Protein AF-A0A401U3M8-F1 (afdb_monomer)

Sequence (161 aa):
MAIRQAIAAKANITYKILFNDAVAMTGGQPVDGPVSVQAIAHSVRAEGVSRIALVSDDPAHFSPADLPVGVTIHAREEMDAVQRELRDISGVTVLIYQQTCATEKRRRRKRGTIADPQRFAYINDLVCEGCGDCSVESNCLSVEPKETPFGRKRKINLSTC

Solvent-accessible surface area (backbone atoms only — not comparable to full-atom val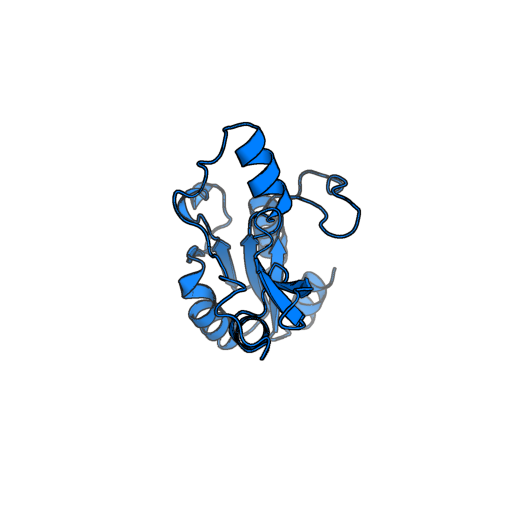ues): 9727 Å² total; per-residue (Å²): 113,67,69,52,50,39,49,77,68,63,35,74,47,69,48,76,45,80,45,48,96,47,38,82,89,73,83,59,46,77,60,92,62,93,83,42,74,48,57,51,48,42,51,46,48,74,62,63,47,73,43,41,38,39,31,18,85,60,45,86,80,58,58,74,87,71,41,52,89,79,57,46,78,33,49,54,88,47,48,66,61,53,54,54,55,48,67,75,47,84,33,33,26,36,37,41,38,44,46,82,45,64,70,55,55,49,55,33,36,79,68,68,76,40,84,76,75,94,70,78,84,78,54,60,56,91,75,46,81,46,85,52,58,72,42,68,79,62,68,43,86,31,61,36,83,36,85,49,100,90,45,62,20,45,34,55,40,74,91,66,95

Foldseek 3Di:
DVLLVQQVVQHLDEAEAEDEQAPPPPVGDGDDDPDDPLNVQVVSVVSPAPAEEEEECCQVVDDPVSGPPRYYYYYNVCVVVVVVVSNPDGGYYYYYYYYYALLVLLVCVVVVNDDDDPDDDWDDQVPFPQPCVCCVVPVDPQFDWDQDPNGIGTTGNPSRD

Structure (mmCIF, N/CA/C/O backbone):
data_AF-A0A401U3M8-F1
#
_entry.id   AF-A0A401U3M8-F1
#
loop_
_atom_site.group_PDB
_atom_site.id
_atom_site.type_symbol
_atom_site.label_atom_id
_atom_site.label_alt_id
_atom_site.label_comp_id
_atom_site.label_asym_id
_atom_site.label_entity_id
_atom_site.label_seq_id
_atom_site.pdbx_PDB_ins_code
_atom_site.Cartn_x
_atom_site.Cartn_y
_atom_site.Cartn_z
_atom_site.occupancy
_atom_site.B_iso_or_equiv
_atom_site.auth_seq_id
_atom_site.auth_comp_id
_atom_site.auth_asym_id
_atom_site.auth_atom_id
_atom_site.pdbx_PDB_model_num
ATOM 1 N N . MET A 1 1 ? -13.974 12.320 5.398 1.00 62.62 1 MET A N 1
ATOM 2 C CA . MET A 1 1 ? -15.383 12.087 5.802 1.00 62.62 1 MET A CA 1
ATOM 3 C C . MET A 1 1 ? -15.837 10.632 5.655 1.00 62.62 1 MET A C 1
ATOM 5 O O . MET A 1 1 ? -16.535 10.174 6.546 1.00 62.62 1 MET A O 1
ATOM 9 N N . ALA A 1 2 ? -15.436 9.886 4.615 1.00 89.50 2 ALA A N 1
ATOM 10 C CA . ALA A 1 2 ? -15.905 8.505 4.404 1.00 89.50 2 ALA A CA 1
ATOM 11 C C . ALA A 1 2 ? -15.596 7.530 5.565 1.00 89.50 2 ALA A C 1
ATOM 13 O O . ALA A 1 2 ? -16.498 6.847 6.036 1.00 89.50 2 ALA A O 1
ATOM 14 N N . ILE A 1 3 ? -14.358 7.515 6.077 1.00 93.06 3 ILE A N 1
ATOM 15 C CA . ILE A 1 3 ? -13.941 6.593 7.156 1.00 93.06 3 ILE A CA 1
ATOM 16 C C . ILE A 1 3 ? -14.768 6.808 8.434 1.00 93.06 3 ILE A C 1
ATOM 18 O O . ILE A 1 3 ? -15.315 5.856 8.983 1.00 93.06 3 ILE A O 1
ATOM 22 N N . ARG A 1 4 ? -14.937 8.067 8.861 1.00 93.50 4 ARG A N 1
ATOM 23 C CA . ARG A 1 4 ? -15.759 8.433 10.028 1.00 93.50 4 ARG A CA 1
ATOM 24 C C . ARG A 1 4 ? -17.202 7.938 9.896 1.00 93.50 4 ARG A C 1
ATOM 26 O O . ARG A 1 4 ? -17.763 7.404 10.847 1.00 93.50 4 ARG A O 1
ATOM 33 N N . GLN A 1 5 ? -17.804 8.103 8.717 1.00 94.88 5 GLN A N 1
ATOM 34 C CA . GLN A 1 5 ? -19.173 7.643 8.464 1.00 94.88 5 GLN A CA 1
ATOM 35 C C . GLN A 1 5 ? -19.278 6.115 8.488 1.00 94.88 5 GLN A C 1
ATOM 37 O O . GLN A 1 5 ? -20.215 5.590 9.082 1.00 94.88 5 GLN A O 1
ATOM 42 N N . ALA A 1 6 ? -18.309 5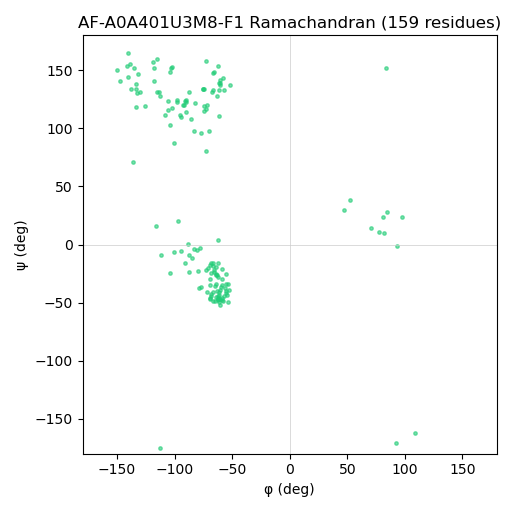.401 7.909 1.00 96.19 6 ALA A N 1
ATOM 43 C CA . ALA A 1 6 ? -18.270 3.940 7.959 1.00 96.19 6 ALA A CA 1
ATOM 44 C C . ALA A 1 6 ? -18.172 3.415 9.400 1.00 96.19 6 ALA A C 1
ATOM 46 O O . ALA A 1 6 ? -18.856 2.455 9.750 1.00 96.19 6 ALA A O 1
ATOM 47 N N . ILE A 1 7 ? -17.383 4.082 10.249 1.00 95.56 7 ILE A N 1
ATOM 48 C CA . ILE A 1 7 ? -17.271 3.752 11.676 1.00 95.56 7 ILE A CA 1
ATOM 49 C C . ILE A 1 7 ? -18.605 3.991 12.390 1.00 95.56 7 ILE A C 1
ATOM 51 O O . ILE A 1 7 ? -19.096 3.099 13.079 1.00 95.56 7 ILE A O 1
ATOM 55 N N . ALA A 1 8 ? -19.234 5.151 12.181 1.00 95.44 8 ALA A N 1
ATOM 56 C CA . ALA A 1 8 ? -20.537 5.467 12.772 1.00 95.44 8 ALA A CA 1
ATOM 57 C C . ALA A 1 8 ? -21.636 4.477 12.343 1.00 95.44 8 ALA A C 1
ATOM 59 O O . ALA A 1 8 ? -22.483 4.097 13.150 1.00 95.44 8 ALA A O 1
ATOM 60 N N . ALA A 1 9 ? -21.588 4.014 11.091 1.00 96.38 9 ALA A N 1
ATOM 61 C CA . ALA A 1 9 ? -22.489 3.001 10.550 1.00 96.38 9 ALA A CA 1
ATOM 62 C C . ALA A 1 9 ? -22.144 1.565 10.986 1.00 96.38 9 ALA A C 1
ATOM 64 O O . ALA A 1 9 ? -22.864 0.638 10.620 1.00 96.38 9 ALA A O 1
ATOM 65 N N . LYS A 1 10 ? -21.055 1.362 11.746 1.00 94.56 10 LYS A N 1
ATOM 66 C CA . LYS A 1 10 ? -20.525 0.042 12.128 1.00 94.56 10 LYS A CA 1
ATOM 67 C C . LYS A 1 10 ? -20.307 -0.877 10.918 1.00 94.56 10 LYS A C 1
ATOM 69 O O . LYS A 1 10 ? -20.570 -2.077 10.981 1.00 94.56 10 LYS A O 1
ATOM 74 N N . ALA A 1 11 ? -19.847 -0.307 9.805 1.00 96.56 11 ALA A N 1
ATOM 75 C CA . ALA A 1 11 ? -19.553 -1.066 8.599 1.00 96.56 11 ALA A CA 1
ATOM 76 C C . ALA A 1 11 ? -18.368 -2.017 8.822 1.00 96.56 11 ALA A C 1
ATOM 78 O O . ALA A 1 11 ? -17.432 -1.697 9.557 1.00 96.56 11 ALA A O 1
ATOM 79 N N . ASN A 1 12 ? -18.394 -3.162 8.139 1.00 96.44 12 ASN A N 1
ATOM 80 C CA . ASN A 1 12 ? -17.274 -4.097 8.087 1.00 96.44 12 ASN A CA 1
ATOM 81 C C . ASN A 1 12 ? -16.522 -3.919 6.761 1.00 96.44 12 ASN A C 1
ATOM 83 O O . ASN A 1 12 ? -16.883 -4.532 5.756 1.00 96.44 12 ASN A O 1
ATOM 87 N N . ILE A 1 13 ? -15.562 -2.992 6.721 1.00 96.69 13 ILE A N 1
ATOM 88 C CA . ILE A 1 13 ? -14.895 -2.581 5.477 1.00 96.69 13 ILE A CA 1
ATOM 89 C C . ILE A 1 13 ? -13.436 -2.184 5.711 1.00 96.69 13 ILE A C 1
ATOM 91 O O . ILE A 1 13 ? -13.107 -1.484 6.668 1.00 96.69 13 ILE A O 1
ATOM 95 N N . THR A 1 14 ? -12.567 -2.567 4.776 1.00 97.94 14 THR A N 1
ATOM 96 C CA . THR A 1 14 ? -11.171 -2.120 4.729 1.00 97.94 14 THR A CA 1
ATOM 97 C C . THR A 1 14 ? -10.996 -0.968 3.745 1.00 97.94 14 THR A C 1
ATOM 99 O O . THR A 1 14 ? -11.280 -1.107 2.556 1.00 97.94 14 THR A O 1
ATOM 102 N N . TYR A 1 15 ? -10.457 0.159 4.210 1.00 97.44 15 TYR A N 1
ATOM 103 C CA . TYR A 1 15 ? -10.007 1.248 3.343 1.00 97.44 15 TYR A CA 1
ATOM 104 C C . TYR A 1 15 ? -8.531 1.069 2.988 1.00 97.44 15 TYR A C 1
ATOM 106 O O . TYR A 1 15 ? -7.668 1.093 3.863 1.00 97.44 15 TYR A O 1
ATOM 114 N N . LYS A 1 16 ? -8.225 0.944 1.694 1.00 96.25 16 LYS A N 1
ATOM 115 C CA . LYS A 1 16 ? -6.849 0.958 1.185 1.00 96.25 16 LYS A CA 1
ATOM 116 C C . LYS A 1 16 ? -6.473 2.369 0.738 1.00 96.25 16 LYS A C 1
ATOM 118 O O . LYS A 1 16 ? -6.979 2.855 -0.271 1.00 96.25 16 LYS A O 1
ATOM 123 N N . ILE A 1 17 ? -5.588 3.022 1.483 1.00 94.25 17 ILE A N 1
ATOM 124 C CA . ILE A 1 17 ? -5.083 4.364 1.183 1.00 94.25 17 ILE A CA 1
ATOM 125 C C . ILE A 1 17 ? -3.766 4.217 0.428 1.00 94.25 17 ILE A C 1
ATOM 127 O O . ILE A 1 17 ? -2.773 3.771 0.996 1.00 94.25 17 ILE A O 1
ATOM 131 N N . LEU A 1 18 ? -3.757 4.588 -0.851 1.00 91.44 18 LEU A N 1
ATOM 132 C CA . LEU A 1 18 ? -2.541 4.620 -1.663 1.00 91.44 18 LEU A CA 1
ATOM 133 C C . LEU A 1 18 ? -1.852 5.969 -1.453 1.00 91.44 18 LEU A C 1
ATOM 135 O O . LEU A 1 18 ? -2.348 6.998 -1.912 1.00 91.44 18 LEU A O 1
ATOM 139 N N . PHE A 1 19 ? -0.730 5.966 -0.742 1.00 87.12 19 PHE A N 1
ATOM 140 C CA . PHE A 1 19 ? 0.052 7.162 -0.476 1.00 87.12 19 PHE A CA 1
ATOM 141 C C . PHE A 1 19 ? 1.282 7.199 -1.386 1.00 87.12 19 PHE A C 1
ATOM 143 O O . PHE A 1 19 ? 2.163 6.342 -1.305 1.00 87.12 19 PHE A O 1
ATOM 150 N N . ASN A 1 20 ? 1.331 8.224 -2.233 1.00 79.12 20 ASN A N 1
ATOM 151 C CA . ASN A 1 20 ? 2.492 8.576 -3.039 1.00 79.12 20 ASN A CA 1
ATOM 152 C C . ASN A 1 20 ? 2.953 9.978 -2.612 1.00 79.12 20 ASN A C 1
ATOM 154 O O . ASN A 1 20 ? 2.114 10.857 -2.431 1.00 79.12 20 ASN A O 1
ATOM 158 N N . ASP A 1 21 ? 4.265 10.218 -2.539 1.00 65.38 21 ASP A N 1
ATOM 159 C CA . ASP A 1 21 ? 4.867 11.511 -2.145 1.00 65.38 21 ASP A CA 1
ATOM 160 C C . ASP A 1 21 ? 4.537 12.700 -3.096 1.00 65.38 21 ASP A C 1
ATOM 162 O O . ASP A 1 21 ? 5.069 13.796 -2.930 1.00 65.38 21 ASP A O 1
ATOM 166 N N . ALA A 1 22 ? 3.702 12.505 -4.126 1.00 58.59 22 ALA A N 1
ATOM 167 C CA . ALA A 1 22 ? 3.312 13.521 -5.106 1.00 58.59 22 ALA A CA 1
ATOM 168 C C . ALA A 1 22 ? 1.895 13.272 -5.658 1.00 58.59 22 ALA A C 1
ATOM 170 O O . ALA A 1 22 ? 1.476 12.120 -5.811 1.00 58.59 22 ALA A O 1
ATOM 171 N N . VAL A 1 23 ? 1.180 14.342 -6.042 1.00 56.59 23 VAL A N 1
ATOM 172 C CA . VAL A 1 23 ? -0.100 14.236 -6.767 1.00 56.59 23 VAL A CA 1
ATOM 173 C C . VAL A 1 23 ? 0.179 13.731 -8.186 1.00 56.59 23 VAL A C 1
ATOM 175 O O . VAL A 1 23 ? 0.565 14.481 -9.085 1.00 56.59 23 VAL A O 1
ATOM 178 N N . ALA A 1 24 ? 0.017 12.423 -8.385 1.00 52.12 24 ALA A N 1
ATOM 179 C CA . ALA A 1 24 ? 0.434 11.733 -9.606 1.00 52.12 24 ALA A CA 1
ATOM 180 C C . ALA A 1 24 ? -0.337 12.157 -10.874 1.00 52.12 24 ALA A C 1
ATOM 182 O O . ALA A 1 24 ? 0.178 11.991 -11.975 1.00 52.12 24 ALA A O 1
ATOM 183 N N . MET A 1 25 ? -1.540 12.726 -10.733 1.00 57.62 25 MET A N 1
ATOM 184 C CA . MET A 1 25 ? -2.451 13.004 -11.856 1.00 57.62 25 MET A CA 1
ATOM 185 C C . MET A 1 25 ? -2.448 14.465 -12.345 1.00 57.62 25 MET A C 1
ATOM 187 O O . MET A 1 25 ? -3.079 14.752 -13.356 1.00 57.62 25 MET A O 1
ATOM 191 N N . THR A 1 26 ? -1.748 15.391 -11.673 1.00 58.06 26 THR A N 1
ATOM 192 C CA . THR A 1 26 ? -1.771 16.837 -12.007 1.00 58.06 26 THR A CA 1
ATOM 193 C C . THR A 1 26 ? -0.420 17.396 -12.468 1.00 58.06 26 THR A C 1
ATOM 195 O O . THR A 1 26 ? -0.215 18.606 -12.497 1.00 58.06 26 THR A O 1
ATOM 198 N N . GLY A 1 27 ? 0.530 16.527 -12.830 1.00 55.12 27 GLY A N 1
ATOM 199 C CA . GLY A 1 27 ? 1.874 16.957 -13.234 1.00 55.12 27 GLY A CA 1
ATOM 200 C C . GLY A 1 27 ? 2.814 17.266 -12.063 1.00 55.12 27 GLY A C 1
ATOM 201 O O . GLY A 1 27 ? 3.780 18.002 -12.240 1.00 55.12 27 GLY A O 1
ATOM 202 N N . GLY A 1 28 ? 2.566 16.692 -10.878 1.00 53.47 28 GLY A N 1
ATOM 203 C CA . GLY A 1 28 ? 3.474 16.802 -9.730 1.00 53.47 28 GLY A CA 1
ATOM 204 C C . GLY A 1 28 ? 3.286 18.064 -8.891 1.00 53.47 28 GLY A C 1
ATOM 205 O O . GLY A 1 28 ? 4.239 18.519 -8.259 1.00 53.47 28 GLY A O 1
ATOM 206 N N . GLN A 1 29 ? 2.075 18.628 -8.871 1.00 55.66 29 GLN A N 1
ATOM 207 C CA . GLN A 1 29 ? 1.742 19.661 -7.893 1.00 55.66 29 GLN A CA 1
ATOM 208 C C . GLN A 1 29 ? 1.892 19.083 -6.472 1.00 55.66 29 GLN A C 1
ATOM 210 O O . GLN A 1 29 ? 1.541 17.917 -6.247 1.00 55.66 29 GLN A O 1
ATOM 215 N N . PRO A 1 30 ? 2.451 19.850 -5.520 1.00 54.50 30 PRO A N 1
ATOM 216 C CA . PRO A 1 30 ? 2.494 19.427 -4.128 1.00 54.50 30 PRO A CA 1
ATOM 217 C C . PRO A 1 30 ? 1.065 19.233 -3.612 1.00 54.50 30 PRO A C 1
ATOM 219 O O . PRO A 1 30 ? 0.159 19.978 -3.980 1.00 54.50 30 PRO A O 1
ATOM 222 N N . VAL A 1 31 ? 0.863 18.208 -2.785 1.00 57.78 31 VAL A N 1
ATOM 223 C CA . VAL A 1 31 ? -0.397 18.020 -2.056 1.00 57.78 31 VAL A CA 1
ATOM 224 C C . VAL A 1 31 ? -0.601 19.245 -1.153 1.00 57.78 31 VAL A C 1
ATOM 226 O O . VAL A 1 31 ? 0.364 19.706 -0.540 1.00 57.78 31 VAL A O 1
ATOM 229 N N . ASP A 1 32 ? -1.824 19.779 -1.075 1.00 52.56 32 ASP A N 1
ATOM 230 C CA . ASP A 1 32 ? -2.139 20.860 -0.135 1.00 52.56 32 ASP A CA 1
ATOM 231 C C . ASP A 1 32 ? -1.927 20.372 1.308 1.00 52.56 32 ASP A C 1
ATOM 233 O O . ASP A 1 32 ? -2.653 19.517 1.818 1.00 52.56 32 ASP A O 1
ATOM 237 N N . GLY A 1 33 ? -0.895 20.924 1.951 1.00 56.00 33 GLY A N 1
ATOM 238 C CA . GLY A 1 33 ? -0.421 20.535 3.279 1.00 56.00 33 GLY A CA 1
ATOM 239 C C . GLY A 1 33 ? 0.535 19.328 3.264 1.00 56.00 33 GLY A C 1
ATOM 240 O O . GLY A 1 33 ? 0.465 18.475 2.378 1.00 56.00 33 GLY A O 1
ATOM 241 N N . PRO A 1 34 ? 1.452 19.217 4.245 1.00 60.84 34 PRO A N 1
ATOM 242 C CA . PRO A 1 34 ? 2.341 18.067 4.368 1.00 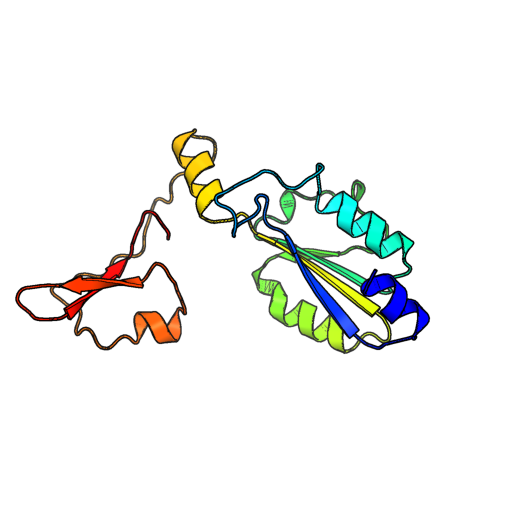60.84 34 PRO A CA 1
ATOM 243 C C . PRO A 1 34 ? 1.539 16.853 4.852 1.00 60.84 34 PRO A C 1
ATOM 245 O O . PRO A 1 34 ? 1.517 16.524 6.036 1.00 60.84 34 PRO A O 1
ATOM 248 N N . VAL A 1 35 ? 0.831 16.193 3.940 1.00 76.12 35 VAL A N 1
ATOM 249 C CA . VAL A 1 35 ? 0.203 14.907 4.233 1.00 76.12 35 VAL A CA 1
ATOM 250 C C . VAL A 1 35 ? 1.323 13.878 4.315 1.00 76.12 35 VAL A C 1
ATOM 252 O O . VAL A 1 35 ? 2.031 13.651 3.339 1.00 76.12 35 VAL A O 1
ATOM 255 N N . SER A 1 36 ? 1.503 13.280 5.488 1.00 87.94 36 SER A N 1
ATOM 256 C CA . SER A 1 36 ? 2.454 12.194 5.722 1.00 87.94 36 SER A CA 1
ATOM 257 C C . SER A 1 36 ? 1.720 10.910 6.092 1.00 87.94 36 SER A C 1
ATOM 259 O O . SER A 1 36 ? 0.574 10.935 6.550 1.00 87.94 36 SER A O 1
ATOM 261 N N . VAL A 1 37 ? 2.393 9.771 5.933 1.00 91.88 37 VAL A N 1
ATOM 262 C CA . VAL A 1 37 ? 1.882 8.468 6.385 1.00 91.88 37 VAL A CA 1
ATOM 263 C C . VAL A 1 37 ? 1.527 8.507 7.873 1.00 91.88 37 VAL A C 1
ATOM 265 O O . VAL A 1 37 ? 0.471 8.015 8.267 1.00 91.88 37 VAL A O 1
ATOM 268 N N . GLN A 1 38 ? 2.371 9.144 8.687 1.00 93.44 38 GLN A N 1
ATOM 269 C CA . GLN A 1 38 ? 2.170 9.309 10.123 1.00 93.44 38 GLN A CA 1
ATOM 270 C C . GLN A 1 38 ? 0.902 10.121 10.403 1.00 93.44 38 GLN A C 1
ATOM 272 O O . GLN A 1 38 ? 0.060 9.694 11.190 1.00 93.44 38 GLN A O 1
ATOM 277 N N . ALA A 1 39 ? 0.721 11.257 9.721 1.00 92.56 39 ALA A N 1
ATOM 278 C CA . ALA A 1 39 ? -0.460 12.100 9.887 1.00 92.56 39 ALA A CA 1
ATOM 279 C C . ALA A 1 39 ? -1.752 11.356 9.509 1.00 92.56 39 ALA A C 1
ATOM 281 O O . ALA A 1 39 ? -2.747 11.442 10.231 1.00 92.56 39 ALA A O 1
ATOM 282 N N . ILE A 1 40 ? -1.726 10.574 8.421 1.00 93.56 40 ILE A N 1
ATOM 283 C CA . ILE A 1 40 ? -2.855 9.721 8.025 1.00 93.56 40 ILE A CA 1
ATOM 284 C C . ILE A 1 40 ? -3.139 8.683 9.112 1.00 93.56 40 ILE A C 1
ATOM 286 O O . ILE A 1 40 ? -4.286 8.560 9.536 1.00 93.56 40 ILE A O 1
ATOM 290 N N . ALA A 1 41 ? -2.117 7.962 9.584 1.00 96.06 41 ALA A N 1
ATOM 291 C CA . ALA A 1 41 ? -2.267 6.926 10.603 1.00 96.06 41 ALA A CA 1
ATOM 292 C C . ALA A 1 41 ? -2.874 7.485 11.902 1.00 96.06 41 ALA A C 1
ATOM 294 O O . ALA A 1 41 ? -3.828 6.908 12.428 1.00 96.06 41 ALA A O 1
ATOM 295 N N . HIS A 1 42 ? -2.376 8.628 12.388 1.00 95.62 42 HIS A N 1
ATOM 296 C CA . HIS A 1 42 ? -2.915 9.313 13.570 1.00 95.62 42 HIS A CA 1
ATOM 297 C C . HIS A 1 42 ? -4.356 9.770 13.360 1.00 95.62 42 HIS A C 1
ATOM 299 O O . HIS A 1 42 ? -5.202 9.537 14.223 1.00 95.62 42 HIS A O 1
ATOM 305 N N . SER A 1 43 ? -4.664 10.353 12.198 1.00 94.44 43 SER A N 1
ATOM 306 C CA . SER A 1 43 ? -6.021 10.793 11.872 1.00 94.44 43 SER A CA 1
ATOM 307 C C . SER A 1 43 ? -7.003 9.624 11.881 1.00 94.44 43 SER A C 1
ATOM 309 O O . SER A 1 43 ? -8.000 9.681 12.595 1.00 94.44 43 SER A O 1
ATOM 311 N N . VAL A 1 44 ? -6.716 8.532 11.164 1.00 95.56 44 VAL A N 1
ATOM 312 C CA . VAL A 1 44 ? -7.639 7.388 11.110 1.00 95.56 44 VAL A CA 1
ATOM 313 C C . VAL A 1 44 ? -7.723 6.642 12.443 1.00 95.56 44 VAL A C 1
ATOM 315 O O . VAL A 1 44 ? -8.784 6.115 12.776 1.00 95.56 44 VAL A O 1
ATOM 318 N N . ARG A 1 45 ? -6.655 6.638 13.254 1.00 96.19 45 ARG A N 1
ATOM 319 C CA . ARG A 1 45 ? -6.730 6.120 14.626 1.00 96.19 45 ARG A CA 1
ATOM 320 C C . ARG A 1 45 ? -7.684 6.953 15.478 1.00 96.19 45 ARG A C 1
ATOM 322 O O . ARG A 1 45 ? -8.503 6.367 16.179 1.00 96.19 45 ARG A O 1
ATOM 329 N N . ALA A 1 46 ? -7.596 8.281 15.403 1.00 94.75 46 ALA A N 1
ATOM 330 C CA . ALA A 1 46 ? -8.467 9.186 16.151 1.00 94.75 46 ALA A CA 1
ATOM 331 C C . ALA A 1 46 ? -9.949 9.042 15.760 1.00 94.75 46 ALA A C 1
ATOM 333 O O . ALA A 1 46 ? -10.823 9.248 16.595 1.00 94.75 46 ALA A O 1
ATOM 334 N N . GLU A 1 47 ? -10.237 8.632 14.520 1.00 94.50 47 GLU A N 1
ATOM 335 C CA . GLU A 1 47 ? -11.600 8.297 14.083 1.00 94.50 47 GLU A CA 1
ATOM 336 C C . GLU A 1 47 ? -12.153 7.009 14.720 1.00 94.50 47 GLU A C 1
ATOM 338 O O . GLU A 1 47 ? -13.363 6.798 14.702 1.00 94.50 47 GLU A O 1
ATOM 343 N N . GLY A 1 48 ? -11.295 6.147 15.278 1.00 94.12 48 GLY A N 1
ATOM 344 C CA . GLY A 1 48 ? -11.696 4.883 15.901 1.00 94.12 48 GLY A CA 1
ATOM 345 C C . GLY A 1 48 ? -11.564 3.655 14.998 1.00 94.12 48 GLY A C 1
ATOM 346 O O . GLY A 1 48 ? -12.243 2.657 15.225 1.00 94.12 48 GLY A O 1
ATOM 347 N N . VAL A 1 49 ? -10.700 3.703 13.976 1.00 96.44 49 VAL A N 1
ATOM 348 C CA . VAL A 1 49 ? -10.379 2.523 13.155 1.00 96.44 49 VAL A CA 1
ATOM 349 C C . VAL A 1 49 ? -9.854 1.389 14.038 1.00 96.44 49 VAL A C 1
ATOM 351 O O . VAL A 1 49 ? -8.960 1.594 14.865 1.00 96.44 49 VAL A O 1
ATOM 354 N N . SER A 1 50 ? -10.375 0.179 13.828 1.00 95.50 50 SER A N 1
ATOM 355 C CA . SER A 1 50 ? -10.060 -1.003 14.636 1.00 95.50 50 SER A CA 1
ATOM 356 C C . SER A 1 50 ? -8.620 -1.470 14.412 1.00 95.50 50 SER A C 1
ATOM 358 O O . SER A 1 50 ? -7.870 -1.697 15.362 1.00 95.50 50 SER A O 1
ATOM 360 N N . ARG A 1 51 ? -8.197 -1.543 13.146 1.00 97.31 51 ARG A N 1
ATOM 361 C CA . ARG A 1 51 ? -6.881 -2.046 12.735 1.00 97.31 51 ARG A CA 1
ATOM 362 C C . ARG A 1 51 ? -6.276 -1.171 11.646 1.00 97.31 51 ARG A C 1
ATOM 364 O O . ARG A 1 51 ? -6.950 -0.853 10.670 1.00 97.31 51 ARG A O 1
ATOM 371 N N . ILE A 1 52 ? -5.000 -0.825 11.806 1.00 98.31 52 ILE A N 1
ATOM 372 C CA . ILE A 1 52 ? -4.231 -0.039 10.834 1.00 98.31 52 ILE A CA 1
ATOM 373 C C . ILE A 1 52 ? -2.960 -0.808 10.479 1.00 98.31 52 ILE A C 1
ATOM 375 O O . ILE A 1 52 ? -2.138 -1.047 11.363 1.00 98.31 52 ILE A O 1
ATOM 379 N N . ALA A 1 53 ? -2.792 -1.169 9.211 1.00 98.19 53 ALA A N 1
ATOM 380 C CA . ALA A 1 53 ? -1.573 -1.782 8.690 1.00 98.19 53 ALA A CA 1
ATOM 381 C C . ALA A 1 53 ? -0.874 -0.818 7.724 1.00 98.19 53 ALA A C 1
ATOM 383 O O . ALA A 1 53 ? -1.499 -0.309 6.793 1.00 98.19 53 ALA A O 1
ATOM 384 N N . LEU A 1 54 ? 0.414 -0.572 7.943 1.00 97.44 54 LEU A N 1
ATOM 385 C CA . LEU A 1 54 ? 1.281 0.160 7.028 1.00 97.44 54 LEU A CA 1
ATOM 386 C C . LEU A 1 54 ? 2.077 -0.843 6.197 1.00 97.44 54 LEU A C 1
ATOM 388 O O . LEU A 1 54 ? 2.799 -1.665 6.746 1.00 97.44 54 LEU A O 1
ATOM 392 N N . VAL A 1 55 ? 1.961 -0.755 4.878 1.00 96.88 55 VAL A N 1
ATOM 393 C CA . VAL A 1 55 ? 2.740 -1.541 3.920 1.00 96.88 55 VAL A CA 1
ATOM 394 C C . VAL A 1 55 ? 3.624 -0.585 3.125 1.00 96.88 55 VAL A C 1
ATOM 396 O O . VAL A 1 55 ? 3.122 0.416 2.608 1.00 96.88 55 VAL A O 1
ATOM 399 N N . SER A 1 56 ? 4.917 -0.889 3.009 1.00 93.44 56 SER A N 1
ATOM 400 C CA . SER A 1 56 ? 5.877 -0.063 2.265 1.00 93.44 56 SER A CA 1
ATOM 401 C C . SER A 1 56 ? 6.904 -0.901 1.492 1.00 93.44 56 SER A C 1
ATOM 403 O O . SER A 1 56 ? 7.212 -2.028 1.878 1.00 93.44 56 SER A O 1
ATOM 405 N N . ASP A 1 57 ? 7.444 -0.330 0.406 1.00 89.56 57 ASP A N 1
ATOM 406 C CA . ASP A 1 57 ? 8.660 -0.823 -0.270 1.00 89.56 57 ASP A CA 1
ATOM 407 C C . ASP A 1 57 ? 9.913 -0.687 0.638 1.00 89.56 57 ASP A C 1
ATOM 409 O O . ASP A 1 57 ? 10.902 -1.380 0.420 1.00 89.56 57 ASP A O 1
ATOM 413 N N . ASP A 1 58 ? 9.894 0.225 1.620 1.00 88.38 58 ASP A N 1
ATOM 414 C CA . ASP A 1 58 ? 10.997 0.510 2.551 1.00 88.38 58 ASP A CA 1
ATOM 415 C C . ASP A 1 58 ? 10.468 0.645 3.996 1.00 88.38 58 ASP A C 1
ATOM 417 O O . ASP A 1 58 ? 10.386 1.746 4.552 1.00 88.38 58 ASP A O 1
ATOM 421 N N . PRO A 1 59 ? 10.044 -0.469 4.624 1.00 91.00 59 PRO A N 1
ATOM 422 C CA . PRO A 1 59 ? 9.438 -0.444 5.955 1.00 91.00 59 PRO A CA 1
ATOM 423 C C . PRO A 1 59 ? 10.402 0.047 7.045 1.00 91.00 59 PRO A C 1
ATOM 425 O O . PRO A 1 59 ? 9.950 0.604 8.043 1.00 91.00 59 PRO A O 1
ATOM 428 N N . ALA A 1 60 ? 11.717 -0.105 6.848 1.00 89.31 60 ALA A N 1
ATOM 429 C CA . ALA A 1 60 ? 12.743 0.340 7.793 1.00 89.31 60 ALA A CA 1
ATOM 430 C C . ALA A 1 60 ? 12.805 1.871 7.941 1.00 89.31 60 ALA A C 1
ATOM 432 O O . ALA A 1 60 ? 13.327 2.372 8.936 1.00 89.31 60 ALA A O 1
ATOM 433 N N . HIS A 1 61 ? 12.244 2.618 6.985 1.00 87.69 61 HIS A N 1
ATOM 434 C CA . HIS A 1 61 ? 12.112 4.071 7.069 1.00 87.69 61 HIS A CA 1
ATOM 435 C C . HIS A 1 61 ? 11.110 4.532 8.142 1.00 87.69 61 HIS A C 1
ATOM 437 O O . HIS A 1 61 ? 11.100 5.704 8.519 1.00 87.69 61 HIS A O 1
ATOM 443 N N . PHE A 1 62 ? 10.256 3.632 8.636 1.00 90.56 62 PHE A N 1
ATOM 444 C CA . PHE A 1 62 ? 9.218 3.954 9.605 1.00 90.56 62 PHE A CA 1
ATOM 445 C C . PHE A 1 62 ? 9.589 3.447 10.995 1.00 90.56 62 PHE A C 1
ATOM 447 O O . PHE A 1 62 ? 9.793 2.254 11.213 1.00 90.56 62 PHE A O 1
ATOM 454 N N . SER A 1 63 ? 9.609 4.362 11.962 1.00 92.50 63 SER A N 1
ATOM 455 C CA . SER A 1 63 ? 9.726 4.006 13.370 1.00 92.50 63 SER A CA 1
ATOM 456 C C . SER A 1 63 ? 8.339 3.738 13.960 1.00 92.50 63 SER A C 1
ATOM 458 O O . SER A 1 63 ? 7.454 4.591 13.838 1.00 92.50 63 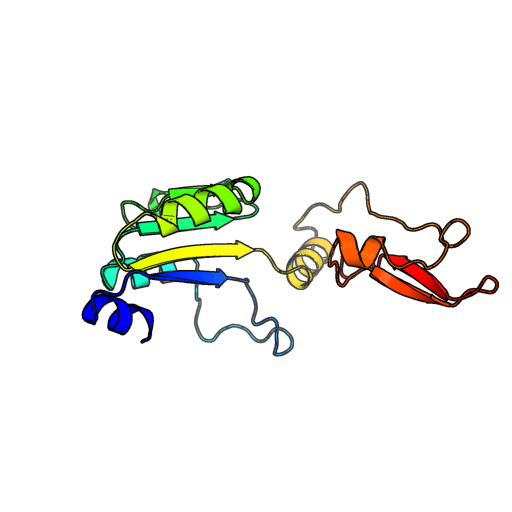SER A O 1
ATOM 460 N N . PRO A 1 64 ? 8.131 2.615 14.674 1.00 92.62 64 PRO A N 1
ATOM 461 C CA . PRO A 1 64 ? 6.905 2.390 15.437 1.00 92.62 64 PRO A CA 1
ATOM 462 C C . PRO A 1 64 ? 6.590 3.507 16.444 1.00 92.62 64 PRO A C 1
ATOM 464 O O . PRO A 1 64 ? 5.425 3.711 16.765 1.00 92.62 64 PRO A O 1
ATOM 467 N N . ALA A 1 65 ? 7.603 4.242 16.921 1.00 93.50 65 ALA A N 1
ATOM 468 C CA . ALA A 1 65 ? 7.426 5.346 17.867 1.00 93.50 65 ALA A CA 1
ATOM 469 C C . ALA A 1 65 ? 6.710 6.568 17.258 1.00 93.50 65 ALA A C 1
ATOM 471 O O . ALA A 1 65 ? 6.073 7.325 17.987 1.00 93.50 65 ALA A O 1
ATOM 472 N N . ASP A 1 66 ? 6.781 6.744 15.935 1.00 93.62 66 ASP A N 1
ATOM 473 C CA . ASP A 1 66 ? 6.146 7.869 15.234 1.00 93.62 66 ASP A CA 1
ATOM 474 C C . ASP A 1 66 ? 4.685 7.572 14.847 1.00 93.62 66 ASP A C 1
ATOM 476 O O . ASP A 1 66 ? 3.948 8.453 14.388 1.00 93.62 66 ASP A O 1
ATOM 480 N N . LEU A 1 67 ? 4.255 6.320 15.013 1.00 96.00 67 LEU A N 1
ATOM 481 C CA . LEU A 1 67 ? 2.939 5.826 14.631 1.00 96.00 67 LEU A CA 1
ATOM 482 C C . LEU A 1 67 ? 2.034 5.683 15.861 1.00 96.00 67 LEU A C 1
ATOM 484 O O . LEU A 1 67 ? 2.510 5.448 16.973 1.00 96.00 67 LEU A O 1
ATOM 488 N N . PRO A 1 68 ? 0.706 5.801 15.697 1.00 96.62 68 PRO A N 1
ATOM 489 C CA . PRO A 1 68 ? -0.204 5.515 16.791 1.00 96.62 68 PRO A CA 1
ATOM 490 C C . PRO A 1 68 ? -0.093 4.053 17.237 1.00 96.62 68 PRO A C 1
ATOM 492 O O . PRO A 1 68 ? 0.205 3.153 16.448 1.00 96.62 68 PRO A O 1
ATOM 495 N N . VAL A 1 69 ? -0.418 3.807 18.506 1.00 93.75 69 VAL A N 1
ATOM 496 C CA . VAL A 1 69 ? -0.388 2.466 19.104 1.00 93.75 69 VAL A CA 1
ATOM 497 C C . VAL A 1 69 ? -1.181 1.465 18.255 1.00 93.75 69 VAL A C 1
ATOM 499 O O . VAL A 1 69 ? -2.276 1.756 17.758 1.00 93.75 69 VAL A O 1
ATOM 502 N N . GLY A 1 70 ? -0.618 0.267 18.086 1.00 92.69 70 GLY A N 1
ATOM 503 C CA . GLY A 1 70 ? -1.249 -0.847 17.376 1.00 92.69 70 GLY A CA 1
ATOM 504 C C . GLY A 1 70 ? -1.222 -0.745 15.848 1.00 92.69 70 GLY A C 1
ATOM 505 O O . GLY A 1 70 ? -1.932 -1.507 15.190 1.00 92.69 70 GLY A O 1
ATOM 506 N N . VAL A 1 71 ? -0.458 0.189 15.273 1.00 97.62 71 VAL A N 1
ATOM 507 C CA . VAL A 1 71 ? -0.094 0.121 13.851 1.00 97.62 71 VAL A CA 1
ATOM 508 C C . VAL A 1 71 ? 0.977 -0.948 13.668 1.00 97.62 71 VAL A C 1
ATOM 510 O O . VAL A 1 71 ? 1.954 -0.983 14.412 1.00 97.62 71 VAL A O 1
ATOM 513 N N . THR A 1 72 ? 0.806 -1.806 12.667 1.00 97.56 72 THR A N 1
ATOM 514 C CA . THR A 1 72 ? 1.845 -2.754 12.242 1.00 97.56 72 THR A CA 1
ATOM 515 C C . THR A 1 72 ? 2.497 -2.268 10.957 1.00 97.56 72 THR A C 1
ATOM 517 O O . THR A 1 72 ? 1.844 -1.624 10.134 1.00 97.56 72 THR A O 1
ATOM 520 N N . ILE A 1 73 ? 3.778 -2.580 10.789 1.00 97.38 73 ILE A N 1
ATOM 521 C CA . ILE A 1 73 ? 4.569 -2.216 9.614 1.00 97.38 73 ILE A CA 1
ATOM 522 C C . ILE A 1 73 ? 4.927 -3.507 8.885 1.00 97.38 73 ILE A C 1
ATOM 524 O O . ILE A 1 73 ? 5.396 -4.453 9.511 1.00 97.38 73 ILE A O 1
ATOM 528 N N . HIS A 1 74 ? 4.695 -3.530 7.579 1.00 97.19 74 HIS A N 1
ATOM 529 C CA . HIS A 1 74 ? 4.847 -4.697 6.723 1.00 97.19 74 HIS A CA 1
ATOM 530 C C . HIS A 1 74 ? 5.638 -4.349 5.468 1.00 97.19 74 HIS A C 1
ATOM 532 O O . HIS A 1 74 ? 5.511 -3.249 4.913 1.00 97.19 74 HIS A O 1
ATOM 538 N N . ALA A 1 75 ? 6.413 -5.318 4.994 1.00 95.62 75 ALA A N 1
ATOM 539 C CA . ALA A 1 75 ? 7.029 -5.245 3.680 1.00 95.62 75 ALA A CA 1
ATOM 540 C C . ALA A 1 75 ? 5.975 -5.453 2.579 1.00 95.62 75 ALA A C 1
ATOM 542 O O . ALA A 1 75 ? 4.902 -6.024 2.800 1.00 95.62 75 ALA A O 1
ATOM 543 N N . ARG A 1 76 ? 6.267 -4.984 1.365 1.00 92.69 76 ARG A N 1
ATOM 544 C CA . ARG A 1 76 ? 5.348 -5.078 0.223 1.00 92.69 76 ARG A CA 1
ATOM 545 C C . ARG A 1 76 ? 4.950 -6.513 -0.117 1.00 92.69 76 ARG A C 1
ATOM 547 O O . ARG A 1 76 ? 3.822 -6.741 -0.553 1.00 92.69 76 ARG A O 1
ATOM 554 N N . GLU A 1 77 ? 5.853 -7.464 0.056 1.00 93.06 77 GLU A N 1
ATOM 555 C CA . GLU A 1 77 ? 5.653 -8.880 -0.259 1.00 93.06 77 GLU A CA 1
ATOM 556 C C . GLU A 1 77 ? 4.541 -9.496 0.603 1.00 93.06 77 GLU A C 1
ATOM 558 O O . GLU A 1 77 ? 3.847 -10.414 0.173 1.00 93.06 77 GLU A O 1
ATOM 563 N N . GLU A 1 78 ? 4.304 -8.935 1.789 1.00 95.81 78 GLU A N 1
ATOM 564 C CA . GLU A 1 78 ? 3.278 -9.380 2.733 1.00 95.81 78 GLU A CA 1
ATOM 565 C C . GLU A 1 78 ? 1.884 -8.810 2.415 1.00 95.81 78 GLU A C 1
ATOM 567 O O . GLU A 1 78 ? 0.903 -9.162 3.068 1.00 95.81 78 GLU A O 1
ATOM 572 N N . MET A 1 79 ? 1.754 -7.940 1.403 1.00 95.25 79 MET A N 1
ATOM 573 C CA . MET A 1 79 ? 0.521 -7.191 1.122 1.00 95.25 79 MET A CA 1
ATOM 574 C C . MET A 1 79 ? -0.712 -8.089 0.918 1.00 95.25 79 MET A C 1
ATOM 576 O O . MET A 1 79 ? -1.819 -7.712 1.304 1.00 95.25 79 MET A O 1
ATOM 580 N N . ASP A 1 80 ? -0.562 -9.251 0.284 1.00 96.00 80 ASP A N 1
ATOM 581 C CA . ASP A 1 80 ? -1.672 -10.195 0.093 1.00 96.00 80 ASP A CA 1
ATOM 582 C C . ASP A 1 80 ? -2.115 -10.823 1.425 1.00 96.00 80 ASP A C 1
ATOM 584 O O . ASP A 1 80 ? -3.307 -10.835 1.735 1.00 96.00 80 ASP A O 1
ATOM 588 N N . ALA A 1 81 ? -1.158 -11.244 2.258 1.00 97.75 81 ALA A N 1
ATOM 589 C CA . ALA A 1 81 ? -1.434 -11.796 3.582 1.00 97.75 81 ALA A CA 1
ATOM 590 C C . ALA A 1 81 ? -2.123 -10.765 4.489 1.00 97.75 81 ALA A C 1
ATOM 592 O O . ALA A 1 81 ? -3.163 -11.062 5.074 1.00 97.75 81 ALA A O 1
ATOM 593 N N . VAL A 1 82 ? -1.614 -9.529 4.518 1.00 97.88 82 VAL A N 1
ATOM 594 C CA . VAL A 1 82 ? -2.206 -8.425 5.289 1.00 97.88 82 VAL A CA 1
ATOM 595 C C . VAL A 1 82 ? -3.628 -8.123 4.812 1.00 97.88 82 VAL A C 1
ATOM 597 O O . VAL A 1 82 ? -4.528 -7.951 5.624 1.00 97.88 82 VAL A O 1
ATOM 600 N N . GLN A 1 83 ? -3.885 -8.086 3.500 1.00 96.94 83 GLN A N 1
ATOM 601 C CA . GLN A 1 83 ? -5.243 -7.847 2.990 1.00 96.94 83 GLN A CA 1
ATOM 602 C C . GLN A 1 83 ? -6.229 -8.957 3.376 1.00 96.94 83 GLN A C 1
ATOM 604 O O . GLN A 1 83 ? -7.406 -8.664 3.590 1.00 96.94 83 GLN A O 1
ATOM 609 N N . ARG A 1 84 ? -5.774 -10.212 3.464 1.00 97.25 84 ARG A N 1
ATOM 610 C CA . ARG A 1 84 ? -6.597 -11.325 3.960 1.00 97.25 84 ARG A CA 1
ATOM 611 C C . ARG A 1 84 ? -6.866 -11.189 5.456 1.00 97.25 84 ARG A C 1
ATOM 613 O O . ARG A 1 84 ? -8.025 -11.235 5.837 1.00 97.25 84 ARG A O 1
ATOM 620 N N . GLU A 1 85 ? -5.844 -10.900 6.262 1.00 97.38 85 GLU A N 1
ATOM 62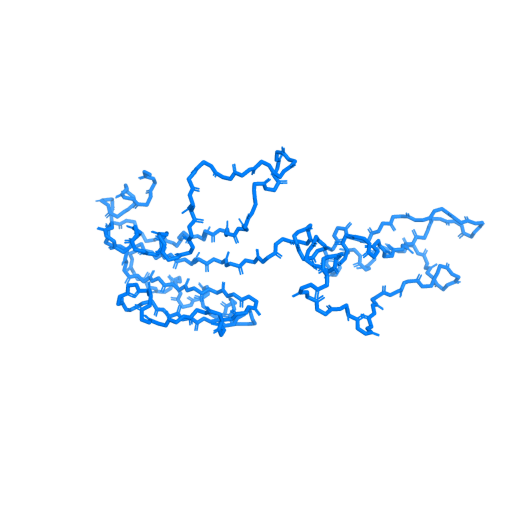1 C CA . GLU A 1 85 ? -6.004 -10.618 7.699 1.00 97.38 85 GLU A CA 1
ATOM 622 C C . GLU A 1 85 ? -7.036 -9.504 7.936 1.00 97.38 85 GLU A C 1
ATOM 624 O O . GLU A 1 85 ? -7.974 -9.670 8.712 1.00 97.38 85 GLU A O 1
ATOM 629 N N . LEU A 1 86 ? -6.909 -8.375 7.230 1.00 97.44 86 LEU A N 1
ATOM 630 C CA . LEU A 1 86 ? -7.801 -7.225 7.402 1.00 97.44 86 LEU A CA 1
ATOM 631 C C . LEU A 1 86 ? -9.258 -7.510 7.018 1.00 97.44 86 LEU A C 1
ATOM 633 O O . LEU A 1 86 ? -10.145 -6.836 7.542 1.00 97.44 86 LEU A O 1
ATOM 637 N N . ARG A 1 87 ? -9.503 -8.476 6.122 1.00 95.38 87 ARG A N 1
ATOM 638 C CA . ARG A 1 87 ? -10.850 -8.902 5.711 1.00 95.38 87 ARG A CA 1
ATOM 639 C C . AR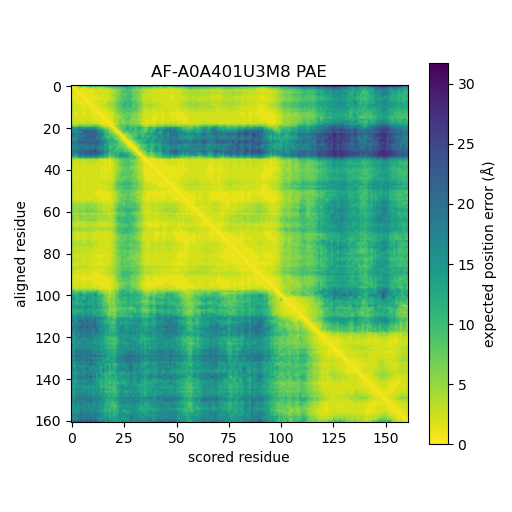G A 1 87 ? -11.588 -9.623 6.838 1.00 95.38 87 ARG A C 1
ATOM 641 O O . ARG A 1 87 ? -12.804 -9.486 6.941 1.00 95.38 87 ARG A O 1
ATOM 648 N N . ASP A 1 88 ? -10.859 -10.376 7.654 1.00 96.19 88 ASP A N 1
ATOM 649 C CA . ASP A 1 88 ? -11.435 -11.214 8.709 1.00 96.19 88 ASP A CA 1
ATOM 650 C C . ASP A 1 88 ? -11.684 -10.429 10.011 1.00 96.19 88 ASP A C 1
ATOM 652 O O . ASP A 1 88 ? -12.380 -10.893 10.917 1.00 96.19 88 ASP A O 1
ATOM 656 N N . ILE A 1 89 ? -11.156 -9.206 10.107 1.00 96.31 89 ILE A N 1
ATOM 657 C CA . ILE A 1 89 ? -11.349 -8.321 11.256 1.00 96.31 89 ILE A CA 1
ATOM 658 C C . ILE A 1 89 ? -12.681 -7.587 11.123 1.00 96.31 89 ILE A C 1
ATOM 660 O O . ILE A 1 89 ? -12.893 -6.822 10.189 1.00 96.31 89 ILE A O 1
ATOM 664 N N . SER A 1 90 ? -13.550 -7.763 12.119 1.00 96.56 90 SER A N 1
ATOM 665 C CA . SER A 1 90 ? -14.813 -7.029 12.202 1.00 96.56 90 SER A CA 1
ATOM 666 C C . SER A 1 90 ? -14.597 -5.532 12.449 1.00 96.56 90 SER A C 1
ATOM 668 O O . SER A 1 90 ? -13.877 -5.139 13.368 1.00 96.56 90 SER A O 1
ATOM 670 N N . GLY A 1 91 ? -15.301 -4.705 11.679 1.00 96.19 91 GLY A N 1
ATOM 671 C CA . GLY A 1 91 ? -15.317 -3.250 11.810 1.00 96.19 91 GLY A CA 1
ATOM 672 C C . GLY A 1 91 ? -14.581 -2.555 10.669 1.00 96.19 91 GLY A C 1
ATOM 673 O O . GLY A 1 91 ? -14.356 -3.121 9.601 1.00 96.19 91 GLY A O 1
ATOM 674 N N . VAL A 1 92 ? -14.223 -1.290 10.879 1.00 98.12 92 VAL A N 1
ATOM 675 C CA . VAL A 1 92 ? -13.493 -0.522 9.869 1.00 98.12 92 VAL A CA 1
ATOM 676 C C . VAL A 1 92 ? -12.000 -0.706 10.080 1.00 98.12 92 VAL A C 1
ATOM 678 O O . VAL A 1 92 ? -11.472 -0.405 11.153 1.00 98.12 92 VAL A O 1
ATOM 681 N N . THR A 1 93 ? -11.312 -1.162 9.039 1.00 98.44 93 THR A N 1
ATOM 682 C CA . THR A 1 93 ? -9.858 -1.334 9.021 1.00 98.44 93 THR A CA 1
ATOM 683 C C . THR A 1 93 ? -9.216 -0.462 7.943 1.00 98.44 93 THR A C 1
ATOM 685 O O . THR A 1 93 ? -9.874 -0.030 6.994 1.00 98.44 93 THR A O 1
ATOM 688 N N . VAL A 1 94 ? -7.931 -0.144 8.092 1.00 98.25 94 VAL A N 1
ATOM 689 C CA . VAL A 1 94 ? -7.184 0.683 7.136 1.00 98.25 94 VAL A CA 1
ATOM 690 C C . VAL A 1 94 ? -5.869 0.009 6.765 1.00 98.25 94 VAL A C 1
ATOM 692 O O . VAL A 1 94 ? -5.090 -0.372 7.635 1.00 98.25 94 VAL A O 1
ATOM 695 N N . LEU A 1 95 ? -5.601 -0.073 5.462 1.00 98.12 95 LEU A N 1
ATOM 696 C CA . LEU A 1 95 ? -4.293 -0.401 4.906 1.00 98.12 95 LEU A CA 1
ATOM 697 C C . LEU A 1 95 ? -3.708 0.866 4.284 1.00 98.12 95 LEU A C 1
ATOM 699 O O . LEU A 1 95 ? -4.214 1.347 3.270 1.00 98.12 95 LEU A O 1
ATOM 703 N N . ILE A 1 96 ? -2.644 1.403 4.873 1.00 96.75 96 ILE A N 1
ATOM 704 C CA . ILE A 1 96 ? -1.868 2.491 4.278 1.00 96.75 96 ILE A CA 1
ATOM 705 C C . ILE A 1 96 ? -0.778 1.852 3.429 1.00 96.75 96 ILE A C 1
ATOM 707 O O . ILE A 1 96 ? 0.100 1.171 3.947 1.00 96.75 96 ILE A O 1
ATOM 711 N N . TYR A 1 97 ? -0.855 2.044 2.121 1.00 95.19 97 TYR A N 1
ATOM 712 C CA . TYR A 1 97 ? 0.122 1.540 1.172 1.00 95.19 97 TYR A CA 1
ATOM 713 C C . TYR A 1 97 ? 1.002 2.696 0.716 1.00 95.19 97 TYR A C 1
ATOM 715 O O . TYR A 1 97 ? 0.563 3.527 -0.082 1.00 95.19 97 TYR A O 1
ATOM 723 N N . GLN A 1 98 ? 2.219 2.768 1.248 1.00 91.12 98 GLN A N 1
ATOM 724 C CA . GLN A 1 98 ? 3.191 3.774 0.850 1.00 91.12 98 GLN A CA 1
ATOM 725 C C . GLN A 1 98 ? 4.070 3.218 -0.266 1.00 91.12 98 GLN A C 1
ATOM 727 O O . GLN A 1 98 ? 4.773 2.224 -0.094 1.00 91.12 98 GLN A O 1
ATOM 732 N N . GLN A 1 99 ? 4.043 3.885 -1.416 1.00 83.00 99 GLN A N 1
ATOM 733 C CA . GLN A 1 99 ? 4.937 3.576 -2.519 1.00 83.00 99 GLN A CA 1
ATOM 734 C C . GLN A 1 99 ? 5.542 4.868 -3.056 1.00 83.00 99 GLN A C 1
ATOM 736 O O . GLN A 1 99 ? 4.852 5.836 -3.372 1.00 83.00 99 GLN A O 1
ATOM 741 N N . THR A 1 100 ? 6.861 4.886 -3.210 1.00 75.06 100 THR A N 1
ATOM 742 C CA . THR A 1 100 ? 7.506 6.000 -3.902 1.00 75.06 100 THR A CA 1
ATOM 743 C C . THR A 1 100 ? 7.192 5.896 -5.395 1.00 75.06 100 THR A C 1
ATOM 745 O O . THR A 1 100 ? 7.557 4.914 -6.048 1.00 75.06 100 THR A O 1
ATOM 748 N N . CYS A 1 101 ? 6.539 6.921 -5.949 1.00 70.50 101 CYS A N 1
ATOM 749 C CA . CYS A 1 101 ? 6.218 6.999 -7.374 1.00 70.50 101 CYS A CA 1
ATOM 750 C C . CYS A 1 101 ? 7.489 6.925 -8.244 1.00 70.50 101 CYS A C 1
ATOM 752 O O . CYS A 1 101 ? 8.525 7.504 -7.900 1.00 70.50 101 CYS A O 1
ATOM 754 N N . ALA A 1 102 ? 7.399 6.261 -9.402 1.00 69.50 102 ALA A N 1
ATOM 755 C CA . ALA A 1 102 ? 8.502 6.108 -10.356 1.00 69.50 102 ALA A CA 1
ATOM 756 C C . ALA A 1 102 ? 9.136 7.457 -10.750 1.00 69.50 102 ALA A C 1
ATOM 758 O O . ALA A 1 102 ? 10.361 7.583 -10.810 1.00 69.50 102 ALA A O 1
ATOM 759 N N . THR A 1 103 ? 8.319 8.501 -10.920 1.00 67.75 103 THR A N 1
ATOM 760 C CA . THR A 1 103 ? 8.784 9.857 -11.251 1.00 67.75 103 THR A CA 1
ATOM 761 C C . THR A 1 103 ? 9.662 10.463 -10.154 1.00 67.75 103 THR A C 1
ATOM 763 O O . THR A 1 103 ? 10.685 11.079 -10.461 1.00 67.75 103 THR A O 1
ATOM 766 N N . GLU A 1 104 ? 9.327 10.265 -8.875 1.00 71.62 104 GLU A N 1
ATOM 767 C CA . GLU A 1 104 ? 10.169 10.750 -7.773 1.00 71.62 104 GLU A CA 1
ATOM 768 C C . GLU A 1 104 ? 11.398 9.864 -7.551 1.00 71.62 104 GLU A C 1
ATOM 770 O O . GLU A 1 104 ? 12.489 10.400 -7.349 1.00 71.62 104 GLU A O 1
ATOM 775 N N . LYS A 1 105 ? 11.294 8.532 -7.715 1.00 73.31 105 LYS A N 1
ATOM 776 C CA . LYS A 1 105 ? 12.484 7.654 -7.760 1.00 73.31 105 LYS A CA 1
ATOM 777 C C . LYS A 1 105 ? 13.471 8.152 -8.831 1.00 73.31 105 LYS A C 1
ATOM 779 O O . LYS A 1 105 ? 14.658 8.310 -8.548 1.00 73.31 105 LYS A O 1
ATOM 784 N N . ARG A 1 106 ? 12.981 8.528 -10.019 1.00 69.94 106 ARG A N 1
ATOM 785 C CA . ARG A 1 106 ? 13.784 9.135 -11.098 1.00 69.94 106 ARG A CA 1
ATOM 786 C C . ARG A 1 106 ? 14.398 10.478 -10.701 1.00 69.94 106 ARG A C 1
ATOM 788 O O . ARG A 1 106 ? 15.579 10.713 -10.960 1.00 69.94 106 ARG A O 1
ATOM 795 N N . ARG A 1 107 ? 13.623 11.381 -10.096 1.00 71.69 107 ARG A N 1
ATOM 796 C CA . ARG A 1 107 ? 14.115 12.704 -9.676 1.00 71.69 107 ARG A CA 1
ATOM 797 C C . ARG A 1 107 ? 15.185 12.590 -8.587 1.00 71.69 107 ARG A C 1
ATOM 799 O O . ARG A 1 107 ? 16.135 13.369 -8.592 1.00 71.69 107 ARG A O 1
ATOM 806 N N . ARG A 1 108 ? 15.055 11.624 -7.675 1.00 76.00 108 ARG A N 1
ATOM 807 C CA . ARG A 1 108 ? 16.066 11.293 -6.659 1.00 76.00 108 ARG A CA 1
ATOM 808 C C . ARG A 1 108 ? 17.326 10.677 -7.289 1.00 76.00 108 ARG A C 1
ATOM 810 O O . ARG A 1 108 ? 18.418 11.148 -6.989 1.00 76.00 108 ARG A O 1
ATOM 817 N N . ARG A 1 109 ? 17.197 9.758 -8.260 1.00 78.81 109 ARG A N 1
ATOM 818 C CA . ARG A 1 109 ? 18.339 9.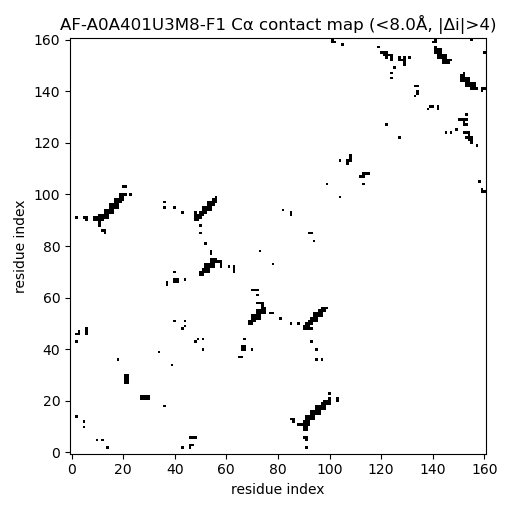222 -9.043 1.00 78.81 109 ARG A CA 1
ATOM 819 C C . ARG A 1 109 ? 19.123 10.318 -9.770 1.00 78.81 109 ARG A C 1
ATOM 821 O O . ARG A 1 109 ? 20.333 10.403 -9.614 1.00 78.81 109 ARG A O 1
ATOM 828 N N . LYS A 1 110 ? 18.446 11.231 -10.483 1.00 75.69 110 LYS A N 1
ATOM 829 C CA . LYS A 1 110 ? 19.107 12.386 -11.136 1.00 75.69 110 LYS A CA 1
ATOM 830 C C . LYS A 1 110 ? 19.854 13.295 -10.155 1.00 75.69 110 LYS A C 1
ATOM 832 O O . LYS A 1 110 ? 20.814 13.944 -10.548 1.00 75.69 110 LYS A O 1
ATOM 837 N N . ARG A 1 111 ? 19.391 13.368 -8.903 1.00 79.31 111 ARG A N 1
ATOM 838 C CA . ARG A 1 111 ? 20.024 14.137 -7.822 1.00 79.31 111 ARG A CA 1
ATOM 839 C C . ARG A 1 111 ? 21.090 13.342 -7.057 1.00 79.31 111 ARG A C 1
ATOM 841 O O . ARG A 1 111 ? 21.659 13.880 -6.118 1.00 79.31 111 ARG A O 1
ATOM 848 N N . GLY A 1 112 ? 21.349 12.087 -7.433 1.00 76.81 112 GLY A N 1
ATOM 849 C CA . GLY A 1 112 ? 22.324 11.218 -6.772 1.00 76.81 112 GLY A CA 1
ATOM 850 C C . GLY A 1 112 ? 21.908 10.738 -5.378 1.00 76.81 112 GLY A C 1
ATOM 851 O O . GLY A 1 112 ? 22.747 10.238 -4.641 1.00 76.81 112 GLY A O 1
ATOM 852 N N . THR A 1 113 ? 20.635 10.885 -4.992 1.00 75.06 113 THR A N 1
ATOM 853 C CA . THR A 1 113 ? 20.154 10.533 -3.642 1.00 75.06 113 THR A CA 1
ATOM 854 C C . THR A 1 113 ? 19.568 9.124 -3.537 1.00 75.06 113 THR A C 1
ATOM 856 O O . THR A 1 113 ? 19.231 8.680 -2.445 1.00 75.06 113 THR A O 1
ATOM 859 N N . ILE A 1 114 ? 19.441 8.412 -4.659 1.00 73.19 114 ILE A N 1
ATOM 860 C CA . ILE A 1 114 ? 19.086 6.989 -4.730 1.00 73.19 114 ILE A CA 1
ATOM 861 C C . ILE A 1 114 ? 20.054 6.319 -5.705 1.00 73.19 114 ILE A C 1
ATOM 863 O O . ILE A 1 114 ? 20.339 6.884 -6.762 1.00 73.19 114 ILE A O 1
ATOM 867 N N . ALA A 1 115 ? 20.526 5.118 -5.361 1.00 74.50 115 ALA A N 1
ATOM 868 C CA . ALA A 1 115 ? 21.407 4.329 -6.214 1.00 74.50 115 ALA A CA 1
ATOM 869 C C . ALA A 1 115 ? 20.733 3.965 -7.548 1.00 74.50 115 ALA A C 1
ATOM 871 O O . ALA A 1 115 ? 19.551 3.603 -7.598 1.00 74.50 115 ALA A O 1
ATOM 872 N N . ASP A 1 116 ? 21.498 4.051 -8.633 1.00 70.38 116 ASP A N 1
ATOM 873 C CA . ASP A 1 116 ? 21.043 3.607 -9.945 1.00 70.38 116 ASP A CA 1
ATOM 874 C C . ASP A 1 116 ? 21.053 2.068 -9.989 1.00 70.38 116 ASP A C 1
ATOM 876 O O . ASP A 1 116 ? 22.011 1.448 -9.506 1.00 70.38 116 ASP A O 1
ATOM 880 N N . PRO A 1 117 ? 19.992 1.413 -10.491 1.00 73.62 117 PRO A N 1
ATOM 881 C CA . PRO A 1 117 ? 19.952 -0.038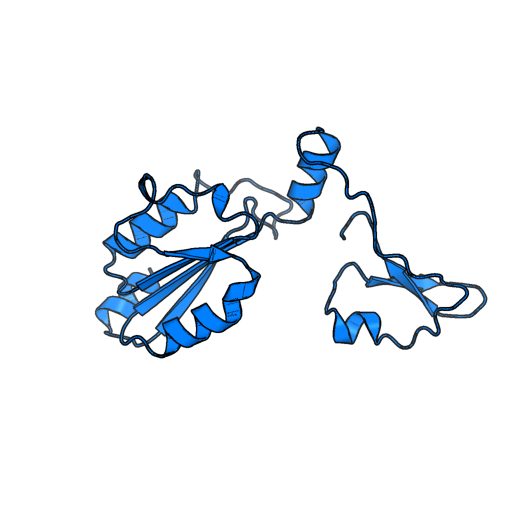 -10.541 1.00 73.62 117 PRO A CA 1
ATOM 882 C C . PRO A 1 117 ? 21.063 -0.578 -11.449 1.00 73.62 117 PRO A C 1
ATOM 884 O O . PRO A 1 117 ? 21.169 -0.220 -12.616 1.00 73.62 117 PRO A O 1
ATOM 887 N N . GLN A 1 118 ? 21.859 -1.508 -10.916 1.00 79.31 118 GLN A N 1
ATOM 888 C CA . GLN A 1 118 ? 22.968 -2.160 -11.630 1.00 79.31 118 GLN A CA 1
ATOM 889 C C . GLN A 1 118 ? 22.501 -3.050 -12.795 1.00 79.31 118 GLN A C 1
ATOM 891 O O . GLN A 1 118 ? 23.299 -3.479 -13.624 1.00 79.31 118 GLN A O 1
ATOM 896 N N . ARG A 1 119 ? 21.207 -3.388 -12.832 1.00 86.12 119 ARG A N 1
ATOM 897 C CA . ARG A 1 119 ? 20.582 -4.236 -13.849 1.00 86.12 119 ARG A CA 1
ATOM 898 C C . ARG A 1 119 ? 19.214 -3.674 -14.197 1.00 86.12 119 ARG A C 1
ATOM 900 O O . ARG A 1 119 ? 18.499 -3.203 -13.317 1.00 86.12 119 ARG A O 1
ATOM 907 N N . PHE A 1 120 ? 18.839 -3.778 -15.464 1.00 86.50 120 PHE A N 1
ATOM 908 C CA . PHE A 1 120 ? 17.540 -3.341 -15.956 1.00 86.50 120 PHE A CA 1
ATOM 909 C C . PHE A 1 120 ? 16.929 -4.384 -16.887 1.00 86.50 120 PHE A C 1
ATOM 911 O O . PHE A 1 120 ? 17.638 -5.144 -17.549 1.00 86.50 120 PHE A O 1
ATOM 918 N N . ALA A 1 121 ? 15.598 -4.414 -16.928 1.00 89.69 121 ALA A N 1
ATOM 919 C CA . ALA A 1 121 ? 14.866 -5.242 -17.871 1.00 89.69 121 ALA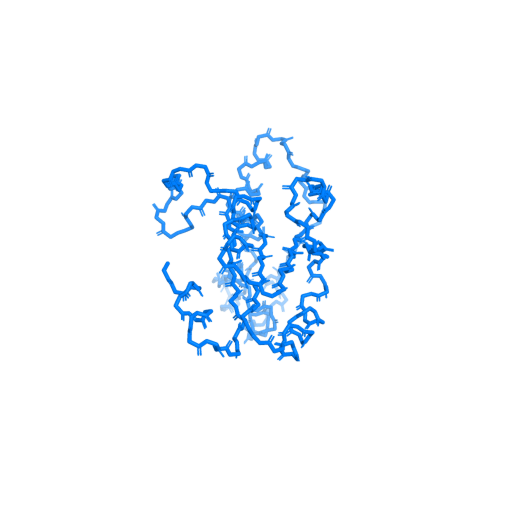 A CA 1
ATOM 920 C C . ALA A 1 121 ? 15.081 -4.713 -19.295 1.00 89.69 121 ALA A C 1
ATOM 922 O O . ALA A 1 121 ? 14.938 -3.518 -19.560 1.00 89.69 121 ALA A O 1
ATOM 923 N N . TYR A 1 122 ? 15.414 -5.611 -20.215 1.00 92.25 122 TYR A N 1
ATOM 924 C CA . TYR A 1 122 ? 15.656 -5.291 -21.614 1.00 92.25 122 TYR A CA 1
ATOM 925 C C . TYR A 1 122 ? 14.925 -6.298 -22.497 1.00 92.25 122 TYR A C 1
ATOM 927 O O . TYR A 1 122 ? 15.002 -7.502 -22.264 1.00 92.25 122 TYR A O 1
ATOM 935 N N . ILE A 1 123 ? 14.228 -5.800 -23.517 1.00 94.12 123 ILE A N 1
ATOM 936 C CA . ILE A 1 123 ? 13.632 -6.636 -24.560 1.00 94.12 123 ILE A CA 1
ATOM 937 C C . ILE A 1 123 ? 14.487 -6.465 -25.810 1.00 94.12 123 ILE A C 1
ATOM 939 O O . ILE A 1 123 ? 14.564 -5.367 -26.362 1.00 94.12 123 ILE A O 1
ATOM 943 N N . ASN A 1 124 ? 15.120 -7.556 -26.246 1.00 94.44 124 ASN A N 1
ATOM 944 C CA . ASN A 1 124 ? 15.811 -7.597 -27.527 1.00 94.44 124 ASN A CA 1
ATOM 945 C C . ASN A 1 124 ? 14.770 -7.673 -28.652 1.00 94.44 124 ASN A C 1
ATOM 947 O O . ASN A 1 124 ? 14.036 -8.654 -28.772 1.00 94.44 124 ASN A O 1
ATOM 951 N N . ASP A 1 125 ? 14.699 -6.633 -29.473 1.00 93.50 125 ASP A N 1
ATOM 952 C CA . ASP A 1 125 ? 13.719 -6.507 -30.548 1.00 93.50 125 ASP A CA 1
ATOM 953 C C . ASP A 1 125 ? 13.965 -7.465 -31.719 1.00 93.50 125 ASP A C 1
ATOM 955 O O . ASP A 1 125 ? 13.018 -7.781 -32.437 1.00 93.50 125 ASP A O 1
ATOM 959 N N . LEU A 1 126 ? 15.187 -7.986 -31.861 1.00 94.19 126 LEU A N 1
ATOM 960 C CA . LEU A 1 126 ? 15.516 -9.028 -32.837 1.00 94.19 126 LEU A CA 1
ATOM 961 C C . LEU A 1 126 ? 14.952 -10.405 -32.454 1.00 94.19 126 LEU A C 1
ATOM 963 O O . LEU A 1 126 ? 14.783 -11.251 -33.325 1.00 94.19 126 LEU A O 1
ATOM 967 N N . VAL A 1 127 ? 14.664 -10.628 -31.168 1.00 94.62 127 VAL A N 1
ATOM 968 C CA . VAL A 1 127 ? 14.112 -11.895 -30.643 1.00 94.62 127 VAL A CA 1
ATOM 969 C C . VAL A 1 127 ? 12.621 -11.762 -30.323 1.00 94.62 127 VAL A C 1
ATOM 971 O O . VAL A 1 127 ? 11.889 -12.743 -30.315 1.00 94.62 127 VAL A O 1
ATOM 974 N N . CYS A 1 128 ? 12.147 -10.544 -30.059 1.00 95.88 128 CYS A N 1
ATOM 975 C CA . CYS A 1 128 ? 10.753 -10.289 -29.728 1.00 95.88 128 CYS A CA 1
ATOM 976 C C . CYS A 1 128 ? 9.818 -10.685 -30.883 1.00 95.88 128 CYS A C 1
ATOM 978 O O . CYS A 1 128 ? 10.005 -10.282 -32.030 1.00 95.88 128 CYS A O 1
ATOM 980 N N . GLU A 1 129 ? 8.744 -11.404 -30.569 1.00 94.75 129 GLU A N 1
ATOM 981 C CA . GLU A 1 129 ? 7.715 -11.775 -31.550 1.00 94.75 129 GLU A CA 1
ATOM 982 C C . GLU A 1 129 ? 6.576 -10.752 -31.629 1.00 94.75 129 GLU A C 1
ATOM 984 O O . GLU A 1 129 ? 5.834 -10.718 -32.602 1.00 94.75 129 GLU A O 1
ATOM 989 N N . GLY A 1 130 ? 6.457 -9.874 -30.628 1.00 93.00 130 GLY A N 1
ATOM 990 C CA . GLY A 1 130 ? 5.366 -8.902 -30.541 1.00 93.00 130 GLY A CA 1
ATOM 991 C C . GLY A 1 130 ? 4.059 -9.457 -29.959 1.00 93.00 130 GLY A C 1
ATOM 992 O O . GLY A 1 130 ? 3.071 -8.725 -29.959 1.00 93.00 130 GLY A O 1
ATOM 993 N N . CYS A 1 131 ? 4.058 -10.680 -29.405 1.00 94.00 131 CYS A N 1
ATOM 994 C CA . CYS A 1 131 ? 2.873 -11.370 -28.863 1.00 94.00 131 CYS A CA 1
ATOM 995 C C . CYS A 1 131 ? 2.110 -10.576 -27.786 1.00 94.00 131 CYS A C 1
ATOM 997 O O . CYS A 1 131 ? 0.887 -10.605 -27.742 1.00 94.00 131 CYS A O 1
ATOM 999 N N . GLY A 1 132 ? 2.820 -9.801 -26.960 1.00 90.94 132 GLY A N 1
ATOM 1000 C CA . GLY A 1 132 ? 2.213 -8.989 -25.902 1.00 90.94 132 GLY A CA 1
ATOM 1001 C C . GLY A 1 132 ? 2.136 -9.661 -24.531 1.00 90.94 132 GLY A C 1
ATOM 1002 O O . GLY A 1 132 ? 1.761 -8.981 -23.582 1.00 90.94 132 GLY A O 1
ATOM 1003 N N . ASP A 1 133 ? 2.585 -10.909 -24.387 1.00 93.69 133 ASP A N 1
ATOM 1004 C CA . ASP A 1 133 ? 2.565 -11.642 -23.107 1.00 93.69 133 ASP A CA 1
ATOM 1005 C C . ASP A 1 133 ? 3.292 -10.883 -21.998 1.00 93.69 133 ASP A C 1
ATOM 1007 O O . ASP A 1 133 ? 2.795 -10.758 -20.886 1.00 93.69 133 ASP A O 1
ATOM 1011 N N . CYS A 1 134 ? 4.425 -10.253 -22.324 1.00 91.88 134 CYS A N 1
ATOM 1012 C CA . CYS A 1 134 ? 5.138 -9.390 -21.383 1.00 91.88 134 CYS A CA 1
ATOM 1013 C C . CYS A 1 134 ? 4.254 -8.284 -20.777 1.00 91.88 134 CYS A C 1
ATOM 1015 O O . CYS A 1 134 ? 4.443 -7.947 -19.613 1.00 91.88 134 CYS A O 1
ATOM 1017 N N . SER A 1 135 ? 3.286 -7.731 -21.515 1.00 89.44 135 SER A N 1
ATOM 1018 C CA . SER A 1 135 ? 2.328 -6.747 -20.995 1.00 89.44 135 SER A CA 1
ATOM 1019 C C . SER A 1 135 ? 1.214 -7.400 -20.179 1.00 89.44 135 SER A C 1
ATOM 1021 O O . SER A 1 135 ? 0.804 -6.819 -19.181 1.00 89.44 135 SER A O 1
ATOM 1023 N N . VAL A 1 136 ? 0.738 -8.580 -20.583 1.00 90.12 136 VAL A N 1
ATOM 1024 C CA . VAL A 1 136 ? -0.323 -9.318 -19.877 1.00 90.12 136 VAL A CA 1
ATOM 1025 C C . VAL A 1 136 ? 0.166 -9.788 -18.508 1.00 90.12 136 VAL A C 1
ATOM 1027 O O . VAL A 1 136 ? -0.478 -9.512 -17.502 1.00 90.12 136 VAL A O 1
ATOM 1030 N N . GLU A 1 137 ? 1.343 -10.410 -18.462 1.00 89.62 137 GLU A N 1
ATOM 1031 C CA . GLU A 1 137 ? 1.913 -10.979 -17.239 1.00 89.62 137 GLU A CA 1
ATOM 1032 C C . GLU A 1 137 ? 2.401 -9.904 -16.264 1.00 89.62 137 GLU A C 1
ATOM 1034 O O . GLU A 1 137 ? 2.215 -10.011 -15.054 1.00 89.62 137 GLU A O 1
ATOM 1039 N N . SER A 1 138 ? 3.034 -8.842 -16.773 1.00 86.62 138 SER A N 1
ATOM 1040 C CA . SER A 1 138 ? 3.590 -7.802 -15.898 1.00 86.62 138 SER A CA 1
ATOM 1041 C C . SER A 1 138 ? 2.593 -6.706 -15.537 1.00 86.62 138 SER A C 1
ATOM 1043 O O . SER A 1 138 ? 2.808 -5.996 -14.554 1.00 86.62 138 SER A O 1
ATOM 1045 N N . ASN A 1 139 ? 1.563 -6.497 -16.366 1.00 84.56 139 ASN A N 1
ATOM 1046 C CA . ASN A 1 139 ? 0.709 -5.309 -16.340 1.00 84.56 139 ASN A CA 1
ATOM 1047 C C . ASN A 1 139 ? 1.516 -3.988 -16.260 1.00 84.56 139 ASN A C 1
ATOM 1049 O O . ASN A 1 139 ? 1.091 -3.003 -15.653 1.00 84.56 139 ASN A O 1
ATOM 1053 N N . CYS A 1 140 ? 2.735 -3.974 -16.818 1.00 84.38 140 CYS A N 1
ATOM 1054 C CA . CYS A 1 140 ? 3.674 -2.870 -16.664 1.00 84.38 140 CYS A CA 1
ATOM 1055 C C . CYS A 1 140 ? 3.497 -1.823 -17.767 1.00 84.38 140 CYS A C 1
ATOM 1057 O O . CYS A 1 140 ? 3.673 -2.103 -18.955 1.00 84.38 140 CYS A O 1
ATOM 1059 N N . LEU A 1 141 ? 3.238 -0.578 -17.357 1.00 86.38 141 LEU A N 1
ATOM 1060 C CA . LEU A 1 141 ? 3.088 0.575 -18.253 1.00 86.38 141 LEU A CA 1
ATOM 1061 C C . LEU A 1 141 ? 4.370 0.924 -19.024 1.00 86.38 141 LEU A C 1
ATOM 1063 O O . LEU A 1 141 ? 4.302 1.589 -20.053 1.00 86.38 141 LEU A O 1
ATOM 1067 N N . SER A 1 142 ? 5.532 0.470 -18.553 1.00 89.56 142 SER A N 1
ATOM 1068 C CA . SER A 1 142 ? 6.819 0.711 -19.216 1.00 89.56 142 SER A CA 1
ATOM 1069 C C . SER A 1 142 ? 7.083 -0.233 -20.389 1.00 89.56 142 SER A C 1
ATOM 1071 O O . SER A 1 142 ? 8.091 -0.070 -21.076 1.00 89.56 142 SER A O 1
ATOM 1073 N N . VAL A 1 143 ? 6.209 -1.215 -20.636 1.00 94.31 143 VAL A N 1
ATOM 1074 C CA . VAL A 1 143 ? 6.274 -2.066 -21.829 1.00 94.31 143 VAL A CA 1
ATOM 1075 C C . VAL A 1 143 ? 5.604 -1.338 -22.993 1.00 94.31 143 VAL A C 1
ATOM 1077 O O . VAL A 1 143 ? 4.386 -1.361 -23.166 1.00 94.31 143 VAL A O 1
ATOM 1080 N N . GLU A 1 144 ? 6.417 -0.703 -23.828 1.00 94.06 144 GLU A N 1
ATOM 1081 C CA . GLU A 1 144 ? 5.957 0.107 -24.952 1.00 94.06 144 GLU A CA 1
ATOM 1082 C C . GLU A 1 144 ? 6.091 -0.639 -26.286 1.00 94.06 144 GLU A C 1
ATOM 1084 O O . GLU A 1 144 ? 6.971 -1.492 -26.448 1.00 94.06 144 GLU A O 1
ATOM 1089 N N . PRO A 1 145 ? 5.257 -0.318 -27.288 1.00 93.81 145 PRO A N 1
ATOM 1090 C CA . PRO A 1 145 ? 5.491 -0.781 -28.647 1.00 93.81 145 PRO A CA 1
ATOM 1091 C C . PRO A 1 145 ? 6.769 -0.160 -29.243 1.00 93.81 145 PRO A C 1
ATOM 1093 O O . PRO A 1 145 ? 7.128 0.984 -28.952 1.00 93.81 145 PRO A O 1
ATOM 1096 N N . LYS A 1 146 ? 7.441 -0.916 -30.112 1.00 94.44 146 LYS A N 1
ATOM 1097 C CA . LYS A 1 146 ? 8.572 -0.464 -30.929 1.00 94.44 146 LYS A CA 1
ATOM 1098 C C . LYS A 1 146 ? 8.362 -0.935 -32.364 1.00 94.44 146 LYS A C 1
ATOM 1100 O O . LYS A 1 146 ? 8.309 -2.137 -32.602 1.00 94.44 146 LYS A O 1
ATOM 1105 N N . GLU A 1 147 ? 8.260 -0.006 -33.307 1.00 95.56 147 GLU A N 1
ATOM 1106 C CA . GLU A 1 147 ? 8.212 -0.353 -34.730 1.00 95.56 147 GLU A CA 1
ATOM 1107 C C . GLU A 1 147 ? 9.609 -0.737 -35.228 1.00 95.56 147 GLU A C 1
ATOM 1109 O O . GLU A 1 147 ? 10.597 -0.067 -34.912 1.00 95.56 147 GLU A O 1
ATOM 1114 N N . THR A 1 148 ? 9.697 -1.838 -35.977 1.00 94.38 148 THR A N 1
ATOM 1115 C CA . THR A 1 148 ? 10.953 -2.363 -36.534 1.00 94.38 148 THR A CA 1
ATOM 1116 C C . THR A 1 148 ? 10.733 -2.882 -37.958 1.00 94.38 148 THR A C 1
ATOM 1118 O O . THR A 1 148 ? 9.590 -3.155 -38.332 1.00 94.38 148 THR A O 1
ATOM 1121 N N . PRO A 1 149 ? 11.801 -3.108 -38.748 1.00 94.12 149 PRO A N 1
ATOM 1122 C CA . PRO A 1 149 ? 11.683 -3.761 -40.055 1.00 94.12 149 PRO A CA 1
ATOM 1123 C C . PRO A 1 149 ? 11.064 -5.170 -40.007 1.00 94.12 149 PRO A C 1
ATOM 1125 O O . PRO A 1 149 ? 10.535 -5.637 -41.008 1.00 94.12 149 PRO A O 1
ATOM 1128 N N . PHE A 1 150 ? 11.093 -5.837 -38.847 1.00 90.62 150 PHE A N 1
ATOM 1129 C CA . PHE A 1 150 ? 10.524 -7.173 -38.626 1.00 90.62 150 PHE A CA 1
ATOM 1130 C C . PHE A 1 150 ? 9.111 -7.126 -38.011 1.00 90.62 150 PHE A C 1
ATOM 1132 O O . PHE A 1 150 ? 8.671 -8.089 -37.378 1.00 90.62 150 PHE A O 1
ATOM 1139 N N . GLY A 1 151 ? 8.422 -5.989 -38.142 1.00 93.69 151 GLY A N 1
ATOM 1140 C CA . GLY A 1 151 ? 7.092 -5.739 -37.589 1.00 93.69 151 GLY A CA 1
ATOM 1141 C C . GLY A 1 151 ? 7.107 -5.087 -36.204 1.00 93.69 151 GLY A C 1
ATOM 1142 O O . GLY A 1 151 ? 8.146 -4.652 -35.696 1.00 93.69 151 GLY A O 1
ATOM 1143 N N . ARG A 1 152 ? 5.925 -5.012 -35.586 1.00 95.12 152 ARG A N 1
ATOM 1144 C CA . ARG A 1 152 ? 5.721 -4.374 -34.282 1.00 95.12 152 ARG A CA 1
ATOM 1145 C C . ARG A 1 152 ? 6.273 -5.240 -33.152 1.00 95.12 152 ARG A C 1
ATOM 1147 O O . ARG A 1 152 ? 5.813 -6.356 -32.927 1.00 95.12 152 ARG A O 1
ATOM 1154 N N . LYS A 1 153 ? 7.241 -4.702 -32.416 1.00 96.06 153 LYS A N 1
ATOM 1155 C CA . LYS A 1 153 ? 7.916 -5.337 -31.276 1.00 96.06 153 LYS A CA 1
ATOM 1156 C C . LYS A 1 153 ? 7.583 -4.617 -29.973 1.00 96.06 153 LYS A C 1
ATOM 1158 O O . LYS A 1 153 ? 6.768 -3.690 -29.937 1.00 96.06 153 LYS A O 1
ATOM 1163 N N . ARG A 1 154 ? 8.223 -5.044 -28.884 1.00 95.62 154 ARG A N 1
ATOM 1164 C CA . ARG A 1 154 ? 8.135 -4.414 -27.563 1.00 95.62 154 ARG A CA 1
ATOM 1165 C C . ARG A 1 154 ? 9.499 -3.902 -27.123 1.00 95.62 154 ARG A C 1
ATOM 1167 O O . ARG A 1 154 ? 10.530 -4.439 -27.515 1.00 95.62 154 ARG A O 1
ATOM 1174 N N . LYS A 1 155 ? 9.495 -2.860 -26.301 1.00 94.75 155 LYS A N 1
ATOM 1175 C CA . LYS A 1 155 ? 10.677 -2.319 -25.628 1.00 94.75 155 LYS A CA 1
ATOM 1176 C C . LYS A 1 155 ? 10.316 -1.958 -24.192 1.00 94.75 155 LYS A C 1
ATOM 1178 O O . LYS A 1 155 ? 9.161 -1.652 -23.904 1.00 94.75 155 LYS A O 1
ATOM 1183 N N . ILE A 1 156 ? 11.314 -1.943 -23.316 1.00 94.06 156 ILE A N 1
ATOM 1184 C CA . ILE A 1 156 ? 11.167 -1.371 -21.978 1.00 94.06 156 ILE A CA 1
ATOM 1185 C C . ILE A 1 156 ? 11.557 0.102 -22.037 1.00 94.06 156 ILE A C 1
ATOM 1187 O O . ILE A 1 156 ? 12.672 0.443 -22.437 1.00 94.06 156 ILE A O 1
ATOM 1191 N N . ASN A 1 157 ? 10.651 0.984 -21.626 1.00 89.44 157 ASN A N 1
ATOM 1192 C CA . ASN A 1 157 ? 10.980 2.375 -21.374 1.00 89.44 157 ASN A CA 1
ATOM 1193 C C . ASN A 1 157 ? 11.700 2.491 -20.026 1.00 89.44 157 ASN A C 1
ATOM 1195 O O . ASN A 1 157 ? 11.083 2.596 -18.970 1.00 89.44 157 ASN A O 1
ATOM 1199 N N . LEU A 1 158 ? 13.032 2.512 -20.074 1.00 82.88 158 LEU A N 1
ATOM 1200 C CA . LEU A 1 158 ? 13.886 2.656 -18.890 1.00 82.88 158 LEU A CA 1
ATOM 1201 C C . LEU A 1 158 ? 13.693 3.989 -18.150 1.00 82.88 158 LEU A C 1
ATOM 1203 O O . LEU A 1 158 ? 14.110 4.118 -17.005 1.00 82.88 158 LEU A O 1
ATOM 1207 N N . SER A 1 159 ? 13.069 4.989 -18.781 1.00 73.06 159 SER A N 1
ATOM 1208 C CA . SER A 1 159 ? 12.763 6.256 -18.108 1.00 73.06 159 SER A CA 1
ATOM 1209 C C . SER A 1 159 ? 11.528 6.174 -17.213 1.00 73.06 159 SER A C 1
ATOM 1211 O O . SER A 1 159 ? 11.402 7.005 -16.312 1.00 73.06 159 SER A O 1
ATOM 1213 N N . THR A 1 160 ? 10.623 5.224 -17.466 1.00 72.81 160 THR A N 1
ATOM 1214 C CA . THR A 1 160 ? 9.388 5.015 -16.691 1.00 72.81 160 THR A CA 1
ATOM 1215 C C . THR A 1 160 ? 9.393 3.707 -15.894 1.00 72.81 160 THR A C 1
ATOM 1217 O O . THR A 1 160 ? 8.483 3.493 -15.097 1.00 72.81 160 THR A O 1
ATOM 1220 N N . CYS A 1 161 ? 10.380 2.831 -16.118 1.00 73.50 161 CYS A N 1
ATOM 1221 C CA . CYS A 1 161 ? 10.562 1.537 -15.455 1.00 73.50 161 CYS A CA 1
ATOM 1222 C C . CYS A 1 161 ? 11.224 1.638 -14.071 1.00 73.50 161 CYS A C 1
ATOM 1224 O O . CYS A 1 161 ? 12.082 2.526 -13.849 1.00 73.50 161 CYS A O 1
#

Secondary structure (DSSP, 8-state):
-HHHHHHHTT--EEEEEEE-SS-TTTTSPPPSS---HHHHHHHHHHTT-SEEEEEES-GGG--GGGSPTTEEEEEGGGHHHHHHHHHHSSSEEEEEEE---HHHHHHHHHTTSSPPPS------TTT-----HHHHHH--TTEEEEEETTEEEEEE-TTT-

InterPro domains:
  IPR051457 2-oxoacid:ferredoxin oxidoreductase [PTHR48084] (1-161)

Organism: Chiloscyllium punctatum (NCBI:txid137246)

Radius of gyration: 19.88 Å; Cα contacts (8 Å, |Δi|>4): 226; chains: 1; bounding box: 46×33×59 Å

Nearest PDB structures (foldseek):
  9iz3-assembly1_D  TM=5.654E-01  e=3.612E+00  Bacillus spizizenii ATCC 6633 = JCM 2499
  5u4i-assembly1_E  TM=3.526E-01  e=3.177E+00  Escherichia coli K-12
  6pp6-assembly1_B  TM=2.579E-01  e=5.662E+00  Escherichia coli

Mean predicted aligned error: 8.95 Å

pLDDT: mean 87.42, std 12.44, range [52.12, 98.44]